Protein AF-A0AA43DYT7-F1 (afdb_monomer_lite)

Organism: NCBI:txid83963

pLDDT: mean 88.22, std 12.8, range [44.19, 97.25]

Radius of gyration: 16.93 Å; chains: 1; bounding box: 43×20×40 Å

Sequence (80 aa):
AYQTRTMSNLRRSLVEKQIPMFETVMTEREAFRAMFSFQQPLGDLNASEVPGIDKAVANADAFAAELVSKLQPVGEVSDD

Structure (mmCIF, N/CA/C/O backbone):
data_AF-A0AA43DYT7-F1
#
_entry.id   AF-A0AA43DYT7-F1
#
loop_
_atom_site.group_PDB
_atom_site.id
_atom_site.type_symbol
_atom_site.label_atom_id
_atom_site.label_alt_id
_atom_site.label_comp_id
_atom_site.label_asym_id
_atom_site.label_entity_id
_atom_site.label_seq_id
_atom_site.pdbx_PDB_ins_code
_atom_site.Cartn_x
_atom_site.Cartn_y
_atom_site.Cartn_z
_atom_site.occupancy
_atom_site.B_iso_or_equiv
_atom_site.auth_seq_id
_atom_site.auth_comp_id
_atom_site.auth_asym_id
_atom_site.auth_atom_id
_atom_site.pdbx_PDB_model_num
ATOM 1 N N . ALA A 1 1 ? 8.215 -1.523 6.326 1.00 60.03 1 ALA A N 1
ATOM 2 C CA . ALA A 1 1 ? 8.255 -0.095 5.948 1.00 60.03 1 ALA A CA 1
ATOM 3 C C . ALA A 1 1 ? 9.060 0.660 7.001 1.00 60.03 1 ALA A C 1
ATOM 5 O O . ALA A 1 1 ? 8.948 0.306 8.168 1.00 60.03 1 ALA A O 1
ATOM 6 N N . TYR A 1 2 ? 9.882 1.641 6.619 1.00 61.31 2 TYR A N 1
ATOM 7 C CA . TYR A 1 2 ? 10.586 2.491 7.587 1.00 61.31 2 TYR A CA 1
ATOM 8 C C . TYR A 1 2 ? 9.618 3.552 8.123 1.00 61.31 2 TYR A C 1
ATOM 10 O O . TYR A 1 2 ? 9.055 4.313 7.342 1.00 61.31 2 TYR A O 1
ATOM 18 N N . GLN A 1 3 ? 9.410 3.598 9.441 1.00 71.69 3 GLN A N 1
ATOM 19 C CA . GLN A 1 3 ? 8.578 4.614 10.085 1.00 71.69 3 GLN A CA 1
ATOM 20 C C . GLN A 1 3 ? 9.477 5.666 10.733 1.00 71.69 3 GLN A C 1
ATOM 22 O O . GLN A 1 3 ? 10.366 5.340 11.519 1.00 71.69 3 GLN A O 1
ATOM 27 N N . THR A 1 4 ? 9.260 6.938 10.407 1.00 86.50 4 THR A N 1
ATOM 28 C CA . THR A 1 4 ? 9.966 8.031 11.081 1.00 86.50 4 THR A CA 1
ATOM 29 C C . THR A 1 4 ? 9.409 8.226 12.490 1.00 86.50 4 THR A C 1
ATOM 31 O O . THR A 1 4 ? 8.236 7.961 12.757 1.00 86.50 4 THR A O 1
ATOM 34 N N . ARG A 1 5 ? 10.224 8.771 13.399 1.00 87.44 5 ARG A N 1
ATOM 35 C CA . ARG A 1 5 ? 9.778 9.121 14.757 1.00 87.44 5 ARG A CA 1
ATOM 36 C C . ARG A 1 5 ? 8.550 10.042 14.747 1.00 87.44 5 ARG A C 1
ATOM 38 O O . ARG A 1 5 ? 7.651 9.872 15.566 1.00 87.44 5 ARG A O 1
ATOM 45 N N . THR A 1 6 ? 8.489 10.976 13.797 1.00 89.50 6 THR A N 1
ATOM 46 C CA . THR A 1 6 ? 7.334 11.861 13.592 1.00 89.50 6 THR A CA 1
ATOM 47 C C . THR A 1 6 ? 6.068 11.067 13.278 1.00 89.50 6 THR A C 1
ATOM 49 O O . THR A 1 6 ? 5.035 11.303 13.899 1.00 89.50 6 THR A O 1
ATOM 52 N N . MET A 1 7 ? 6.156 10.076 12.386 1.00 86.31 7 MET A N 1
ATOM 53 C CA . MET A 1 7 ? 5.028 9.200 12.062 1.00 86.31 7 MET A CA 1
ATOM 54 C C . MET A 1 7 ? 4.574 8.362 13.260 1.00 86.31 7 MET A C 1
ATOM 56 O O . MET A 1 7 ? 3.373 8.193 13.460 1.00 86.31 7 MET A O 1
ATOM 60 N N . SER A 1 8 ? 5.500 7.858 14.080 1.00 87.75 8 SER A N 1
ATOM 61 C CA . SER A 1 8 ? 5.144 7.114 15.296 1.00 87.75 8 SER A CA 1
ATOM 62 C C . SER A 1 8 ? 4.418 7.996 16.317 1.00 87.75 8 SER A C 1
ATOM 64 O O . SER A 1 8 ? 3.425 7.565 16.903 1.00 87.75 8 SER A O 1
ATOM 66 N N . ASN A 1 9 ? 4.868 9.242 16.498 1.00 92.00 9 ASN A N 1
ATOM 67 C CA . ASN A 1 9 ? 4.217 10.203 17.392 1.00 92.00 9 ASN A CA 1
ATOM 68 C C . ASN A 1 9 ? 2.816 10.587 16.899 1.00 92.00 9 ASN A C 1
ATOM 70 O O . ASN A 1 9 ? 1.882 10.634 17.694 1.00 92.00 9 ASN A O 1
ATOM 74 N N . LEU A 1 10 ? 2.659 10.825 15.592 1.00 90.44 10 LEU A N 1
ATOM 75 C CA . LEU A 1 10 ? 1.360 11.131 14.996 1.00 90.44 10 LEU A CA 1
ATOM 76 C C . LEU A 1 10 ? 0.388 9.958 15.149 1.00 90.44 10 LEU A C 1
ATOM 78 O O . LEU A 1 10 ? -0.745 10.149 15.572 1.00 90.44 10 LEU A O 1
ATOM 82 N N . ARG A 1 11 ? 0.834 8.728 14.865 1.00 90.06 11 ARG A N 1
ATOM 83 C CA . ARG A 1 11 ? -0.010 7.538 15.033 1.00 90.06 11 ARG A CA 1
ATOM 84 C C . ARG A 1 11 ? -0.489 7.407 16.479 1.00 90.06 11 ARG A C 1
ATOM 86 O O . ARG A 1 11 ? -1.663 7.144 16.703 1.00 90.06 11 ARG A O 1
ATOM 93 N N . ARG A 1 12 ? 0.394 7.653 17.453 1.00 91.19 12 ARG A N 1
ATOM 94 C CA . ARG A 1 12 ? 0.032 7.633 18.874 1.00 91.19 12 ARG A CA 1
ATOM 95 C C . ARG A 1 12 ? -1.039 8.667 19.216 1.00 91.19 12 ARG A C 1
ATOM 97 O O . ARG A 1 12 ? -2.017 8.302 19.854 1.00 91.19 12 ARG A O 1
ATOM 104 N N . SER A 1 13 ? -0.900 9.911 18.756 1.00 94.44 13 SER A N 1
ATOM 105 C CA . SER A 1 13 ? -1.881 10.962 19.065 1.00 94.44 13 SER A CA 1
ATOM 106 C C . SER A 1 13 ? -3.251 10.713 18.425 1.00 94.44 13 SER A C 1
ATOM 108 O O . SER A 1 13 ? -4.270 11.110 18.984 1.00 94.44 13 SER A O 1
ATOM 110 N N . LEU A 1 14 ? -3.298 10.034 17.274 1.00 94.00 14 LEU A N 1
ATOM 111 C CA . LEU A 1 14 ? -4.551 9.599 16.649 1.00 94.00 14 LEU A CA 1
ATOM 112 C C . LEU A 1 14 ? -5.211 8.465 17.447 1.00 94.00 14 LEU A C 1
ATOM 114 O O . LEU A 1 14 ? -6.416 8.516 17.687 1.00 94.00 14 LEU A O 1
ATOM 118 N N . VAL A 1 15 ? -4.420 7.497 17.925 1.00 91.31 15 VAL A N 1
ATOM 119 C CA . VAL A 1 15 ? -4.900 6.406 18.791 1.00 91.31 15 VAL A CA 1
ATOM 120 C C . VAL A 1 15 ? -5.419 6.937 20.132 1.00 91.31 15 VAL A C 1
ATOM 122 O O . VAL A 1 15 ? -6.492 6.534 20.566 1.00 91.31 15 VAL A O 1
ATOM 125 N N . GLU A 1 16 ? -4.716 7.883 20.762 1.00 95.12 16 GLU A N 1
ATOM 126 C CA . GLU A 1 16 ? -5.156 8.548 22.004 1.00 95.12 16 GLU A CA 1
ATOM 127 C C . GLU A 1 16 ? -6.499 9.274 21.834 1.00 95.12 16 GLU A C 1
ATOM 129 O O . GLU A 1 16 ? -7.288 9.350 22.772 1.00 95.12 16 GLU A O 1
ATOM 134 N N . LYS A 1 17 ? -6.785 9.769 20.624 1.00 96.25 17 LYS A N 1
ATOM 135 C CA . LYS A 1 17 ? -8.060 10.403 20.256 1.00 96.25 17 LYS A CA 1
ATOM 136 C C . LYS A 1 17 ? -9.123 9.413 19.775 1.00 96.25 17 LYS A C 1
ATOM 138 O O . LYS A 1 17 ? -10.162 9.850 19.291 1.00 96.25 17 LYS A O 1
ATOM 143 N N . GLN A 1 18 ? -8.860 8.109 19.874 1.00 92.62 18 GLN A N 1
ATOM 144 C CA . GLN A 1 18 ? -9.757 7.037 19.432 1.00 92.62 18 GLN A CA 1
ATOM 145 C C . GLN A 1 18 ? -10.157 7.148 17.952 1.00 92.62 18 GLN A C 1
ATOM 147 O O . GLN A 1 18 ? -11.224 6.691 17.549 1.00 92.62 18 GLN A O 1
ATOM 152 N N . ILE A 1 19 ? -9.297 7.747 17.125 1.00 90.69 19 ILE A N 1
ATOM 153 C CA . ILE A 1 19 ? -9.526 7.833 15.685 1.00 90.69 19 ILE A CA 1
ATOM 154 C C . ILE A 1 19 ? -9.185 6.465 15.078 1.00 90.69 19 ILE A C 1
ATOM 156 O O . ILE A 1 19 ? -8.056 5.995 15.262 1.00 90.69 19 ILE A O 1
ATOM 160 N N . PRO A 1 20 ? -10.111 5.815 14.348 1.00 87.56 20 PRO A N 1
ATOM 161 C CA . PRO A 1 20 ? -9.832 4.551 13.683 1.00 87.5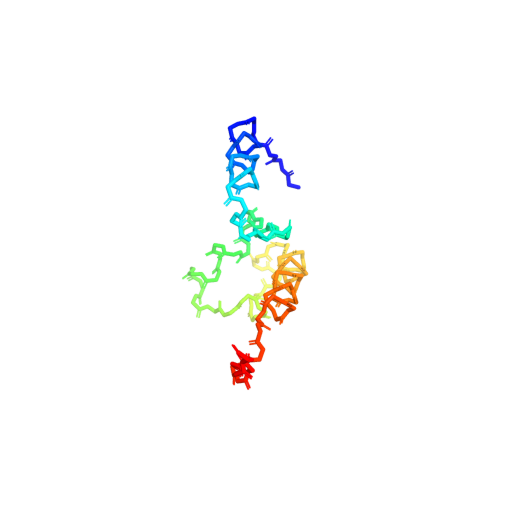6 20 PRO A CA 1
ATOM 162 C C . PRO A 1 20 ? -8.697 4.705 12.671 1.00 87.56 20 PRO A C 1
ATOM 164 O O . PRO A 1 20 ? -8.733 5.566 11.794 1.00 87.56 20 PRO A O 1
ATOM 167 N N . MET A 1 21 ? -7.690 3.845 12.788 1.00 89.62 21 MET A N 1
ATOM 168 C CA . MET A 1 21 ? -6.520 3.838 11.915 1.00 89.62 21 MET A CA 1
ATOM 169 C C . MET A 1 21 ? -6.409 2.508 11.182 1.00 89.62 21 MET A C 1
ATOM 171 O O . MET A 1 21 ? -6.840 1.468 11.687 1.00 89.62 21 MET A O 1
ATOM 175 N N . PHE A 1 22 ? -5.800 2.551 9.999 1.00 92.56 22 PHE A N 1
ATOM 176 C CA . PHE A 1 22 ? -5.331 1.352 9.314 1.00 92.56 22 PHE A CA 1
ATOM 177 C C . PHE A 1 22 ? -4.010 0.873 9.925 1.00 92.56 22 PHE A C 1
ATOM 179 O O . PHE A 1 22 ? -3.106 1.675 10.198 1.00 92.56 22 PHE A O 1
ATOM 186 N N . GLU A 1 23 ? -3.887 -0.429 10.149 1.00 91.69 23 GLU A N 1
ATOM 187 C CA . GLU A 1 23 ? -2.635 -1.114 10.478 1.00 91.69 23 GLU A CA 1
ATOM 188 C C . GLU A 1 23 ? -1.781 -1.316 9.225 1.00 91.69 23 GLU A C 1
ATOM 190 O O . GLU A 1 23 ? -0.564 -1.110 9.249 1.00 91.69 23 GLU A O 1
ATOM 195 N N . THR A 1 24 ? -2.419 -1.622 8.098 1.00 94.69 24 THR A N 1
ATOM 196 C CA . THR A 1 24 ? -1.763 -1.784 6.807 1.00 94.69 24 THR A CA 1
ATOM 197 C C . THR A 1 24 ? -1.413 -0.426 6.222 1.00 94.69 24 THR A C 1
ATOM 199 O O . THR A 1 24 ? -2.267 0.413 5.945 1.00 94.69 24 THR A O 1
ATOM 202 N N . VAL A 1 25 ? -0.121 -0.211 5.992 1.00 91.06 25 VAL A N 1
ATOM 203 C CA . VAL A 1 25 ? 0.390 1.002 5.351 1.00 91.06 25 VAL A CA 1
ATOM 204 C C . VAL A 1 25 ? 0.579 0.742 3.862 1.00 91.06 25 VAL A C 1
ATOM 206 O O . VAL A 1 25 ? 1.248 -0.223 3.484 1.00 91.06 25 VAL A O 1
ATOM 209 N N . MET A 1 26 ? 0.063 1.632 3.014 1.00 92.00 26 MET A N 1
ATOM 210 C CA . MET A 1 26 ? 0.455 1.669 1.606 1.00 92.00 26 MET A CA 1
ATOM 211 C C . MET A 1 26 ? 1.905 2.132 1.497 1.00 92.00 26 MET A C 1
ATOM 213 O O . MET A 1 26 ? 2.273 3.230 1.910 1.00 92.00 26 MET A O 1
ATOM 217 N N . THR A 1 27 ? 2.753 1.248 0.996 1.00 90.62 27 THR A N 1
ATOM 218 C CA . THR A 1 27 ? 4.196 1.467 0.930 1.00 90.62 27 THR A CA 1
ATOM 219 C C . THR A 1 27 ? 4.574 2.271 -0.302 1.00 90.62 27 THR A C 1
ATOM 221 O O . THR A 1 27 ? 4.042 2.042 -1.385 1.00 90.62 27 THR A O 1
ATOM 224 N N . GLU A 1 28 ? 5.541 3.180 -0.164 1.00 86.88 28 GLU A N 1
ATOM 225 C CA . GLU A 1 28 ? 6.120 3.840 -1.331 1.00 86.88 28 GLU A CA 1
ATOM 226 C C . GLU A 1 28 ? 6.860 2.813 -2.192 1.00 86.88 28 GLU A C 1
ATOM 228 O O . GLU A 1 28 ? 7.859 2.225 -1.772 1.00 86.88 28 GLU A O 1
ATOM 233 N N . ARG A 1 29 ? 6.340 2.579 -3.398 1.00 89.12 29 ARG A N 1
ATOM 234 C CA . ARG A 1 29 ? 6.913 1.664 -4.388 1.00 89.12 29 ARG A CA 1
ATOM 235 C C . ARG A 1 29 ? 6.851 2.289 -5.769 1.00 89.12 29 ARG A C 1
ATOM 237 O O . ARG A 1 29 ? 5.909 3.013 -6.085 1.00 89.12 29 ARG A O 1
ATOM 244 N N . GLU A 1 30 ? 7.832 1.949 -6.595 1.00 93.12 30 GLU A N 1
ATOM 245 C CA . GLU A 1 30 ? 7.894 2.362 -7.997 1.00 93.12 30 GLU A CA 1
ATOM 246 C C . GLU A 1 30 ? 6.637 1.949 -8.768 1.00 93.12 30 GLU A C 1
ATOM 248 O O . GLU A 1 30 ? 6.056 2.780 -9.457 1.00 93.12 30 GLU A O 1
ATOM 253 N N . ALA A 1 31 ? 6.140 0.727 -8.553 1.00 94.94 31 ALA A N 1
ATOM 254 C CA . ALA A 1 31 ? 4.939 0.230 -9.221 1.00 94.94 31 ALA A CA 1
ATOM 255 C C . ALA A 1 31 ? 3.690 1.105 -8.999 1.00 94.94 31 ALA A C 1
ATOM 257 O O . ALA A 1 31 ? 2.950 1.355 -9.946 1.00 94.94 31 ALA A O 1
ATOM 258 N N . PHE A 1 32 ? 3.490 1.665 -7.798 1.00 95.62 32 PHE A N 1
ATOM 259 C CA . PHE A 1 32 ? 2.377 2.596 -7.555 1.00 95.62 32 PHE A CA 1
ATOM 260 C C . PHE A 1 32 ? 2.534 3.917 -8.320 1.00 95.62 32 PHE A C 1
ATOM 262 O O . PHE A 1 32 ? 1.541 4.514 -8.722 1.00 95.62 32 PHE A O 1
ATOM 269 N N . ARG A 1 33 ? 3.771 4.382 -8.542 1.00 94.56 33 ARG A N 1
ATOM 270 C CA . ARG A 1 33 ? 4.040 5.575 -9.365 1.00 94.56 33 ARG A CA 1
ATOM 271 C C . ARG A 1 33 ? 3.851 5.262 -10.851 1.00 94.56 33 ARG A C 1
ATOM 273 O O . ARG A 1 33 ? 3.274 6.068 -11.574 1.00 94.56 33 ARG A O 1
ATOM 280 N N . ALA A 1 34 ? 4.286 4.080 -11.283 1.00 95.88 34 ALA A N 1
ATOM 281 C CA . ALA A 1 34 ? 4.203 3.621 -12.663 1.00 95.88 34 ALA A CA 1
ATOM 282 C C . ALA A 1 34 ? 2.757 3.532 -13.180 1.00 95.88 34 ALA A C 1
ATOM 284 O O . ALA A 1 34 ? 2.523 3.870 -14.336 1.00 95.88 34 ALA A O 1
ATOM 285 N N . MET A 1 35 ? 1.782 3.197 -12.323 1.00 96.19 35 MET A N 1
ATOM 286 C CA . MET A 1 35 ? 0.350 3.239 -12.672 1.00 96.19 35 MET A CA 1
ATOM 287 C C . MET A 1 35 ? -0.058 4.558 -13.345 1.00 96.19 35 MET A C 1
ATOM 289 O O . MET A 1 35 ? -0.820 4.557 -14.307 1.00 96.19 35 MET A O 1
ATOM 293 N N . PHE A 1 36 ? 0.472 5.689 -12.867 1.00 95.19 36 PHE A N 1
ATOM 294 C CA . PHE A 1 36 ? 0.156 7.008 -13.418 1.00 95.19 36 PHE A CA 1
ATOM 295 C C . PHE A 1 36 ? 0.893 7.290 -14.729 1.00 95.19 36 PHE A C 1
ATOM 297 O O . PHE A 1 36 ? 0.310 7.885 -15.631 1.00 95.19 36 PHE A O 1
ATOM 304 N N . SER A 1 37 ? 2.147 6.848 -14.850 1.00 95.38 37 SER A N 1
ATOM 305 C CA . SER A 1 37 ? 2.948 7.019 -16.069 1.00 95.38 37 SER A CA 1
ATOM 306 C C . SER A 1 37 ? 2.404 6.202 -17.240 1.00 95.38 37 SER A C 1
ATOM 308 O O . SER A 1 37 ? 2.331 6.706 -18.356 1.00 95.38 37 SER A O 1
ATOM 310 N N . PHE A 1 38 ? 2.007 4.954 -16.977 1.00 94.88 38 PHE A N 1
ATOM 311 C CA . PHE A 1 38 ? 1.464 4.036 -17.981 1.00 94.88 38 PHE A CA 1
ATOM 312 C C . PHE A 1 38 ? -0.061 4.130 -18.119 1.00 94.88 38 PHE A C 1
ATOM 314 O O . PHE A 1 38 ? -0.618 3.557 -19.047 1.00 94.88 38 PHE A O 1
ATOM 321 N N . GLN A 1 39 ? -0.735 4.867 -17.226 1.00 96.25 39 GLN A N 1
ATOM 322 C CA . GLN A 1 39 ? -2.198 5.011 -17.181 1.00 96.25 39 GLN A CA 1
ATOM 323 C C . GLN A 1 39 ? -2.931 3.663 -17.097 1.00 96.25 39 GLN A C 1
ATOM 325 O O . GLN A 1 39 ? -3.997 3.474 -17.681 1.00 96.25 39 GLN A O 1
ATOM 330 N N . GLN A 1 40 ? -2.352 2.726 -16.349 1.00 95.94 40 GLN A N 1
ATOM 331 C CA . GLN A 1 40 ? -2.848 1.362 -16.195 1.00 95.94 40 GLN A CA 1
ATOM 332 C C . GLN A 1 40 ? -3.047 1.006 -14.714 1.00 95.94 40 GLN A C 1
ATOM 334 O O . GLN A 1 40 ? -2.305 1.495 -13.852 1.00 95.94 40 GLN A O 1
ATOM 339 N N . PRO A 1 41 ? -4.024 0.137 -14.393 1.00 95.75 41 PRO A N 1
ATOM 340 C CA . PRO A 1 41 ? -4.140 -0.466 -13.070 1.00 95.75 41 PRO A CA 1
ATOM 341 C C . PRO A 1 41 ? -2.866 -1.215 -12.661 1.00 95.75 41 PRO A C 1
ATOM 343 O O . PRO A 1 41 ? -2.136 -1.732 -13.502 1.00 95.75 41 PRO A O 1
ATOM 346 N N . LEU A 1 42 ? -2.628 -1.336 -11.350 1.00 95.25 42 LEU A N 1
ATOM 347 C CA . LEU A 1 42 ? -1.420 -1.970 -10.802 1.00 95.25 42 LEU A CA 1
ATOM 348 C C . LEU A 1 42 ? -1.195 -3.399 -11.317 1.00 95.25 42 LEU A C 1
ATOM 350 O O . LEU A 1 42 ? -0.055 -3.784 -11.555 1.00 95.25 42 LEU A O 1
ATOM 354 N N . GLY A 1 43 ? -2.277 -4.169 -11.467 1.00 94.19 43 GLY A N 1
ATOM 355 C CA . GLY A 1 43 ? -2.238 -5.554 -11.945 1.00 94.19 43 GLY A CA 1
ATOM 356 C C . GLY A 1 43 ? -1.990 -5.701 -13.449 1.00 94.19 43 GLY A C 1
ATOM 357 O O . GLY A 1 43 ? -1.584 -6.775 -13.877 1.00 94.19 43 GLY A O 1
ATOM 358 N N . ASP A 1 44 ? -2.177 -4.628 -14.222 1.00 96.38 44 ASP A N 1
ATOM 359 C CA . ASP A 1 44 ? -2.015 -4.627 -15.682 1.00 96.38 44 ASP A CA 1
ATOM 360 C C . ASP A 1 44 ? -0.642 -4.089 -16.116 1.00 96.38 44 ASP A C 1
ATOM 362 O O . ASP A 1 44 ? -0.334 -4.034 -17.308 1.00 96.38 44 ASP A O 1
ATOM 366 N N . LEU A 1 45 ? 0.196 -3.678 -15.157 1.00 95.94 45 LEU A N 1
ATOM 367 C CA . LEU A 1 45 ? 1.559 -3.244 -15.427 1.00 95.94 45 LEU A CA 1
ATOM 368 C C . LEU A 1 45 ? 2.435 -4.423 -15.860 1.00 95.94 45 LEU A C 1
ATOM 370 O O . LEU A 1 45 ? 2.338 -5.542 -15.354 1.00 95.94 45 LEU A O 1
ATOM 374 N N . ASN A 1 46 ? 3.360 -4.143 -16.770 1.00 94.69 46 ASN A N 1
ATOM 375 C CA . ASN A 1 46 ? 4.290 -5.139 -17.267 1.00 94.69 46 ASN A CA 1
ATOM 376 C C . ASN A 1 46 ? 5.495 -5.307 -16.326 1.00 94.69 46 ASN A C 1
ATOM 378 O O . ASN A 1 46 ? 6.294 -4.387 -16.133 1.00 94.69 46 ASN A O 1
ATOM 382 N N . ALA A 1 47 ? 5.676 -6.516 -15.789 1.00 92.88 47 ALA A N 1
ATOM 383 C CA . ALA A 1 47 ? 6.779 -6.846 -14.884 1.00 92.88 47 ALA A CA 1
ATOM 384 C C . ALA A 1 47 ? 8.174 -6.762 -15.528 1.00 92.88 47 ALA A C 1
ATOM 386 O O . ALA A 1 47 ? 9.165 -6.693 -14.801 1.00 92.88 47 ALA A O 1
ATOM 387 N N . SER A 1 48 ? 8.2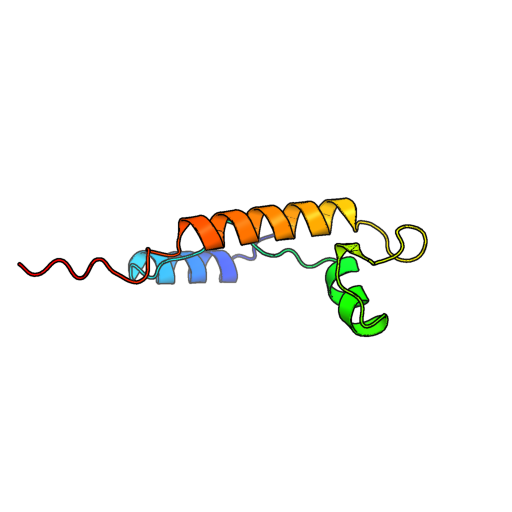79 -6.752 -16.865 1.00 94.56 48 SER A N 1
ATOM 388 C CA . SER A 1 48 ? 9.559 -6.500 -17.540 1.00 94.56 48 SER A CA 1
ATOM 389 C C . SER A 1 48 ? 9.954 -5.022 -17.555 1.00 94.56 48 SER A C 1
ATOM 391 O O . SER A 1 48 ? 11.123 -4.714 -17.762 1.00 94.56 48 SER A O 1
ATOM 393 N N . GLU A 1 49 ? 8.994 -4.114 -17.374 1.00 93.38 49 GLU A N 1
ATOM 394 C CA . GLU A 1 49 ? 9.200 -2.660 -17.430 1.00 93.38 49 GLU A CA 1
ATOM 395 C C . GLU A 1 49 ? 9.181 -2.028 -16.039 1.00 93.38 49 GLU A C 1
ATOM 397 O O . GLU A 1 49 ? 9.865 -1.035 -15.800 1.00 93.38 49 GLU A O 1
ATOM 402 N N . VAL A 1 50 ? 8.425 -2.617 -15.110 1.00 94.56 50 VAL A N 1
ATOM 403 C CA . VAL A 1 50 ? 8.247 -2.101 -13.755 1.00 94.56 50 VAL A CA 1
ATOM 404 C C . VAL A 1 50 ? 8.600 -3.191 -12.739 1.00 94.56 50 VAL A C 1
ATOM 406 O O . VAL A 1 50 ? 7.884 -4.190 -12.623 1.00 94.56 50 VAL A O 1
ATOM 409 N N . PRO A 1 51 ? 9.679 -3.027 -11.958 1.00 93.56 51 PRO A N 1
ATOM 410 C CA . PRO A 1 51 ? 10.053 -4.006 -10.951 1.00 93.56 51 PRO A CA 1
ATOM 411 C C . PRO A 1 51 ? 9.142 -3.938 -9.714 1.00 93.56 51 PRO A C 1
ATOM 413 O O . PRO A 1 51 ? 8.668 -2.881 -9.295 1.00 93.56 51 PRO A O 1
ATOM 416 N N . GLY A 1 52 ? 8.946 -5.086 -9.061 1.00 93.31 52 GLY A N 1
ATOM 417 C CA . GLY A 1 52 ? 8.295 -5.159 -7.747 1.00 93.31 52 GLY A CA 1
ATOM 418 C C . GLY A 1 52 ? 6.772 -4.995 -7.750 1.00 93.31 52 GLY A C 1
ATOM 419 O O . GLY A 1 52 ? 6.212 -4.630 -6.709 1.00 93.31 52 GLY A O 1
ATOM 420 N N . ILE A 1 53 ? 6.114 -5.254 -8.887 1.00 95.69 53 ILE A N 1
ATOM 421 C CA . ILE A 1 53 ? 4.647 -5.280 -9.012 1.00 95.69 53 ILE A CA 1
ATOM 422 C C . ILE A 1 53 ? 4.043 -6.295 -8.039 1.00 95.69 53 ILE A C 1
ATOM 424 O O . ILE A 1 53 ? 3.126 -5.952 -7.306 1.00 95.69 53 ILE A O 1
ATOM 428 N N . ASP A 1 54 ? 4.604 -7.500 -7.955 1.00 94.94 54 ASP A N 1
ATOM 429 C CA . ASP A 1 54 ? 4.182 -8.575 -7.046 1.00 94.94 54 ASP A CA 1
ATOM 430 C C . ASP A 1 54 ? 4.027 -8.097 -5.591 1.00 94.94 54 ASP A C 1
ATOM 432 O O . ASP A 1 54 ? 2.998 -8.295 -4.943 1.00 94.94 54 ASP A O 1
ATOM 436 N N . LYS A 1 55 ? 5.033 -7.382 -5.085 1.00 94.88 55 LYS A N 1
ATOM 437 C CA . LYS A 1 55 ? 5.037 -6.856 -3.718 1.00 94.88 55 LYS A CA 1
ATOM 438 C C . LYS A 1 55 ? 4.115 -5.650 -3.553 1.00 94.88 55 LYS A C 1
ATOM 440 O O . LYS A 1 55 ? 3.675 -5.381 -2.435 1.00 94.88 55 LYS A O 1
ATOM 445 N N . ALA A 1 56 ? 3.886 -4.887 -4.619 1.00 95.88 56 ALA A N 1
ATOM 446 C CA . ALA A 1 56 ? 2.939 -3.779 -4.609 1.00 95.88 56 ALA A CA 1
ATOM 447 C C . ALA A 1 56 ? 1.497 -4.294 -4.587 1.00 95.88 56 ALA A C 1
ATOM 449 O O . ALA A 1 56 ? 0.717 -3.827 -3.761 1.00 95.88 56 ALA A O 1
ATOM 450 N N . VAL A 1 57 ? 1.183 -5.303 -5.403 1.00 96.31 57 VAL A N 1
ATOM 451 C CA . VAL A 1 57 ? -0.111 -5.997 -5.424 1.00 96.31 57 VAL A CA 1
ATOM 452 C C . VAL A 1 57 ? -0.402 -6.594 -4.053 1.00 96.31 57 VAL A C 1
ATOM 454 O O . VAL A 1 57 ? -1.396 -6.228 -3.443 1.00 96.31 57 VAL A O 1
ATOM 457 N N . ALA A 1 58 ? 0.524 -7.369 -3.479 1.00 96.62 58 ALA A N 1
ATOM 458 C CA . ALA A 1 58 ? 0.332 -7.941 -2.144 1.00 96.62 58 ALA A CA 1
ATOM 459 C C . ALA A 1 58 ? 0.077 -6.877 -1.053 1.00 96.62 58 ALA A C 1
ATOM 461 O O . ALA A 1 58 ? -0.676 -7.105 -0.107 1.00 96.62 58 ALA A O 1
ATOM 462 N N . ASN A 1 59 ? 0.697 -5.696 -1.165 1.00 96.12 59 ASN A N 1
ATOM 463 C CA . ASN A 1 59 ? 0.451 -4.590 -0.241 1.00 96.12 59 ASN A CA 1
ATOM 464 C C . ASN A 1 59 ? -0.915 -3.926 -0.462 1.00 96.12 59 ASN A C 1
ATOM 466 O O . ASN A 1 59 ? -1.572 -3.584 0.520 1.00 96.12 59 ASN A O 1
ATOM 470 N N . ALA A 1 60 ? -1.321 -3.746 -1.720 1.00 96.62 60 ALA A N 1
ATOM 471 C CA . ALA A 1 60 ? -2.628 -3.213 -2.081 1.00 96.62 60 ALA A CA 1
ATOM 472 C C . ALA A 1 60 ? -3.753 -4.155 -1.631 1.00 96.62 60 ALA A C 1
ATOM 474 O O . ALA A 1 60 ? -4.712 -3.693 -1.019 1.00 96.62 60 ALA A O 1
ATOM 475 N N . ASP A 1 61 ? -3.587 -5.463 -1.831 1.00 96.94 61 ASP A N 1
ATOM 476 C CA . ASP A 1 61 ? -4.547 -6.488 -1.415 1.00 96.94 61 ASP A CA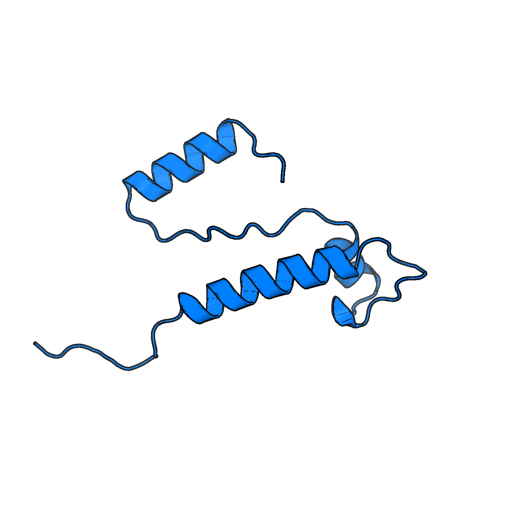 1
ATOM 477 C C . ASP A 1 61 ? -4.716 -6.518 0.105 1.00 96.94 61 ASP A C 1
ATOM 479 O O . ASP A 1 61 ? -5.840 -6.524 0.603 1.00 96.94 61 ASP A O 1
ATOM 483 N N . ALA A 1 62 ? -3.615 -6.466 0.864 1.00 97.25 62 ALA A N 1
ATOM 484 C CA . ALA A 1 62 ? -3.677 -6.395 2.324 1.00 97.25 62 ALA A CA 1
ATOM 485 C C . ALA A 1 62 ? -4.425 -5.139 2.806 1.00 97.25 62 ALA A C 1
ATOM 487 O O . ALA A 1 62 ? -5.235 -5.208 3.731 1.00 97.25 62 ALA A O 1
ATOM 488 N N . PHE A 1 63 ? -4.188 -3.997 2.154 1.00 96.50 63 PHE A N 1
ATOM 489 C CA . PHE A 1 63 ? -4.874 -2.750 2.479 1.00 96.50 63 PHE A CA 1
ATOM 490 C C . PHE A 1 63 ? -6.368 -2.819 2.131 1.00 96.50 63 PHE A C 1
ATOM 492 O O . PHE A 1 63 ? -7.207 -2.427 2.939 1.00 96.50 63 PHE A O 1
ATOM 499 N N . ALA A 1 64 ? -6.712 -3.357 0.959 1.00 95.88 64 ALA A N 1
ATOM 500 C CA . ALA A 1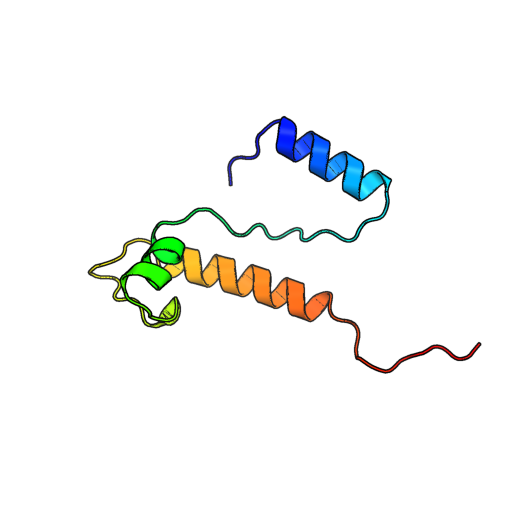 64 ? -8.093 -3.536 0.524 1.00 95.88 64 ALA A CA 1
ATOM 501 C C . ALA A 1 64 ? -8.861 -4.506 1.437 1.00 95.88 64 ALA A C 1
ATOM 503 O O . ALA A 1 64 ? -10.004 -4.232 1.797 1.00 95.88 64 ALA A O 1
ATOM 504 N N . ALA A 1 65 ? -8.229 -5.598 1.872 1.00 96.12 65 ALA A N 1
ATOM 505 C CA . ALA A 1 65 ? -8.816 -6.536 2.825 1.00 96.12 65 ALA A CA 1
ATOM 506 C C . ALA A 1 65 ? -9.122 -5.867 4.175 1.00 96.12 65 ALA A C 1
ATOM 508 O O . ALA A 1 65 ? -10.198 -6.070 4.738 1.00 96.12 65 ALA A O 1
ATOM 509 N N . GLU A 1 66 ? -8.211 -5.031 4.681 1.00 95.62 66 GLU A N 1
ATOM 510 C CA . GLU A 1 66 ? -8.453 -4.249 5.895 1.00 95.62 66 GLU A CA 1
ATOM 511 C C . GLU A 1 66 ? -9.548 -3.190 5.704 1.00 95.62 66 GLU A C 1
ATOM 513 O O . GLU A 1 66 ? -10.335 -2.937 6.614 1.00 95.62 66 GLU A O 1
ATOM 518 N N . LEU A 1 67 ? -9.631 -2.572 4.525 1.00 94.50 67 LEU A N 1
ATOM 519 C CA . LEU A 1 67 ? -10.699 -1.624 4.219 1.00 94.50 67 LEU A CA 1
ATOM 520 C C . LEU A 1 67 ? -12.052 -2.324 4.306 1.00 94.50 67 LEU A C 1
ATOM 522 O O . LEU A 1 67 ? -12.924 -1.865 5.036 1.00 94.50 67 LEU A O 1
ATOM 526 N N . VAL A 1 68 ? -12.199 -3.461 3.623 1.00 93.69 68 VAL A N 1
ATOM 527 C CA . VAL A 1 68 ? -13.434 -4.253 3.643 1.00 93.69 68 VAL A CA 1
ATOM 528 C C . VAL A 1 68 ? -13.789 -4.697 5.064 1.00 93.69 68 VAL A C 1
ATOM 530 O O . VAL A 1 68 ? -14.960 -4.646 5.422 1.00 93.69 68 VAL A O 1
ATOM 533 N N . SER A 1 69 ? -12.811 -5.064 5.900 1.00 91.62 69 SER A N 1
ATOM 534 C CA . SER A 1 69 ? -13.085 -5.471 7.286 1.00 91.62 69 SER A CA 1
ATOM 535 C C . SER A 1 69 ? -13.498 -4.320 8.211 1.00 91.62 69 SER A C 1
ATOM 537 O O . SER A 1 69 ? -14.164 -4.561 9.216 1.00 91.62 69 SER A O 1
ATOM 539 N N . LYS A 1 70 ? -13.120 -3.074 7.889 1.00 89.62 70 LYS A N 1
ATOM 540 C CA . LYS A 1 70 ? -13.506 -1.868 8.644 1.00 89.62 70 LYS A CA 1
ATOM 541 C C . LYS A 1 70 ? -14.803 -1.227 8.162 1.00 89.62 70 LYS A C 1
ATOM 543 O O . LYS A 1 70 ? -15.378 -0.425 8.897 1.00 89.62 70 LYS A O 1
ATOM 548 N N . LEU A 1 71 ? -15.249 -1.528 6.945 1.00 89.19 71 LEU A N 1
ATOM 549 C CA . LEU A 1 71 ? -16.546 -1.069 6.463 1.00 89.19 71 LEU A C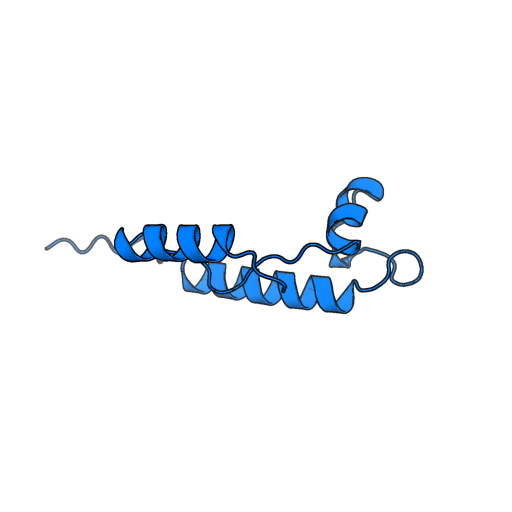A 1
ATOM 550 C C . LEU A 1 71 ? -17.642 -1.772 7.272 1.00 89.19 71 LEU A C 1
ATOM 552 O O . LEU A 1 71 ? -17.803 -2.987 7.197 1.00 89.19 71 LEU A O 1
ATOM 556 N N . GLN A 1 72 ? -18.406 -1.004 8.050 1.00 70.44 72 GLN A N 1
ATOM 557 C CA . GLN A 1 72 ? -19.653 -1.517 8.607 1.00 70.44 72 GLN A CA 1
ATOM 558 C C . GLN A 1 72 ? -20.653 -1.735 7.462 1.00 70.44 72 GLN A C 1
ATOM 560 O O . GLN A 1 72 ? -20.656 -0.954 6.502 1.00 70.44 72 GLN A O 1
ATOM 565 N N . PRO A 1 73 ? -21.522 -2.756 7.548 1.00 62.72 73 PRO A N 1
ATOM 566 C CA . PRO A 1 73 ? -22.676 -2.839 6.671 1.00 62.72 73 PRO A CA 1
ATOM 567 C C . PRO A 1 73 ? -23.431 -1.511 6.737 1.00 62.72 73 PRO A C 1
ATOM 569 O O . PRO A 1 73 ? -23.732 -1.008 7.820 1.00 62.72 73 PRO A O 1
ATOM 572 N N . VAL A 1 74 ? -23.721 -0.925 5.580 1.00 56.59 74 VAL A N 1
ATOM 573 C CA . VAL A 1 74 ? -24.610 0.234 5.495 1.00 56.59 74 VAL A CA 1
ATOM 574 C C . VAL A 1 74 ? -26.011 -0.261 5.872 1.00 56.59 74 VAL A C 1
ATOM 576 O O . VAL A 1 74 ? -26.750 -0.695 4.993 1.00 56.59 74 VAL A O 1
ATOM 579 N N . GLY A 1 75 ? -26.357 -0.281 7.167 1.00 56.44 75 GLY A N 1
ATOM 580 C CA . GLY A 1 75 ? -27.720 -0.621 7.591 1.00 56.44 75 GLY A CA 1
ATOM 581 C C . GLY A 1 75 ? -27.952 -1.346 8.918 1.00 56.44 75 GLY A C 1
ATOM 582 O O . GLY A 1 75 ? -28.940 -2.063 8.990 1.00 56.44 75 GLY A O 1
ATOM 583 N N . GLU A 1 76 ? -27.156 -1.151 9.968 1.00 57.91 76 GLU A N 1
ATOM 584 C CA . GLU A 1 76 ? -27.658 -1.397 11.333 1.00 57.91 76 GLU A CA 1
ATOM 585 C C . GLU A 1 76 ? -27.531 -0.110 12.145 1.00 57.91 76 GLU A C 1
ATOM 587 O O . GLU A 1 76 ? -26.582 0.117 12.893 1.00 57.91 76 GLU A O 1
ATOM 592 N N . VAL A 1 77 ? -28.510 0.775 11.938 1.00 56.62 77 VAL A N 1
ATOM 593 C CA . VAL A 1 77 ? -28.909 1.711 12.985 1.00 56.62 77 VAL A CA 1
ATOM 594 C C . VAL A 1 77 ? -29.542 0.830 14.053 1.00 56.62 77 VAL A C 1
ATOM 596 O O . VAL A 1 77 ? -30.633 0.303 13.860 1.00 56.62 77 VAL A O 1
ATOM 599 N N . SER A 1 78 ? -28.810 0.584 15.132 1.00 56.50 78 SER A N 1
ATOM 600 C CA . SER A 1 78 ? -29.390 0.104 16.379 1.00 56.50 78 SER A CA 1
ATOM 601 C C . SER A 1 78 ? -30.358 1.183 16.868 1.00 56.50 78 SER A C 1
ATOM 603 O O . SER A 1 78 ? -29.925 2.172 17.458 1.00 56.50 78 SER A O 1
ATOM 605 N N . ASP A 1 79 ? -31.634 1.026 16.510 1.00 54.97 79 ASP A N 1
ATOM 606 C CA . ASP A 1 79 ? -32.770 1.660 17.176 1.00 54.97 79 ASP A CA 1
ATOM 607 C C . ASP A 1 79 ? -32.844 1.069 18.591 1.00 54.97 79 ASP A C 1
ATOM 609 O O . ASP A 1 79 ? -33.374 -0.026 18.782 1.00 54.97 79 ASP A O 1
ATOM 613 N N . ASP A 1 80 ? -32.262 1.768 19.561 1.00 44.19 80 ASP A N 1
ATOM 614 C CA . ASP A 1 80 ? -32.495 1.574 20.997 1.00 44.19 80 ASP A CA 1
ATOM 615 C C . ASP A 1 80 ? -32.552 2.952 21.679 1.00 44.19 80 ASP A C 1
ATOM 617 O O . ASP A 1 80 ? -31.666 3.796 21.392 1.00 44.19 80 ASP A O 1
#

Secondary structure (DSSP, 8-state):
-PPPHHHHHHHHHHHHTT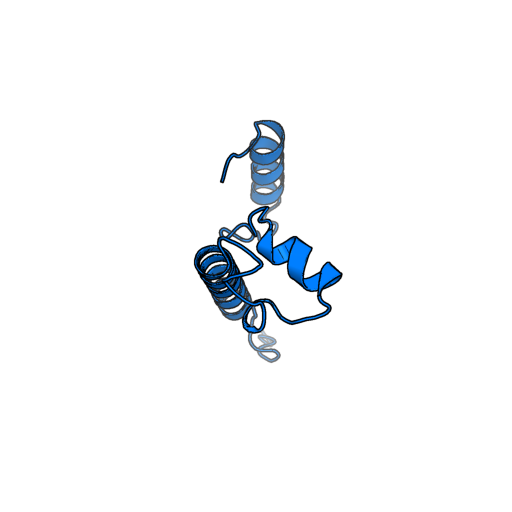----SSPPP--HHHHHHHHHT--GGGS-TTTSTTHHHHHHHHHHHHHHHHHH---TT-----

Foldseek 3Di:
DDDDPVNVVVVVVCVVVVNDDDPQDQDDAQLVVVCVVVVHDLVPDDCVVGPDSVVNVVSVVVRVVSVVVPDDPPDDPPPD